Protein AF-A0A2X3CQ54-F1 (afdb_monomer)

Structure (mmCIF, N/CA/C/O backbone):
data_AF-A0A2X3CQ54-F1
#
_entry.id   AF-A0A2X3CQ54-F1
#
loop_
_atom_site.group_PDB
_atom_site.id
_atom_site.type_symbol
_atom_site.label_atom_id
_atom_site.label_alt_id
_atom_site.label_comp_id
_atom_site.label_asym_id
_atom_site.label_entity_id
_atom_site.label_seq_id
_atom_site.pdbx_PDB_ins_code
_atom_site.Cartn_x
_atom_site.Cartn_y
_atom_site.Cartn_z
_atom_site.occupancy
_atom_site.B_iso_or_equiv
_atom_site.auth_seq_id
_atom_site.auth_comp_id
_atom_site.auth_asym_id
_atom_site.auth_atom_id
_atom_site.pdbx_PDB_model_num
ATOM 1 N N . MET A 1 1 ? -5.919 4.165 2.793 1.00 71.19 1 MET A N 1
ATOM 2 C CA . MET A 1 1 ? -6.138 4.510 1.371 1.00 71.19 1 MET A CA 1
ATOM 3 C C . MET A 1 1 ? -4.830 4.541 0.600 1.00 71.19 1 MET A C 1
ATOM 5 O O . MET A 1 1 ? -4.703 3.750 -0.318 1.00 71.19 1 MET A O 1
ATOM 9 N N . ASP A 1 2 ? -3.844 5.337 1.016 1.00 77.19 2 ASP A N 1
ATOM 10 C CA . ASP A 1 2 ? -2.538 5.446 0.338 1.00 77.19 2 ASP A CA 1
ATOM 11 C C . ASP A 1 2 ? -1.793 4.104 0.147 1.00 77.19 2 ASP A C 1
ATOM 13 O O . ASP A 1 2 ? -1.300 3.775 -0.926 1.00 77.19 2 ASP A O 1
ATOM 17 N N . ALA A 1 3 ? -1.834 3.228 1.153 1.00 77.19 3 ALA A N 1
ATOM 18 C CA . ALA A 1 3 ? -1.247 1.893 1.028 1.00 77.19 3 ALA A CA 1
ATOM 19 C C . ALA A 1 3 ? -1.958 0.957 0.039 1.00 77.19 3 ALA A C 1
ATOM 21 O O . ALA A 1 3 ? -1.334 0.039 -0.485 1.00 77.19 3 ALA A O 1
ATOM 22 N N . LEU A 1 4 ? -3.245 1.185 -0.244 1.00 79.81 4 LEU A N 1
ATOM 23 C CA . LEU A 1 4 ? -3.945 0.422 -1.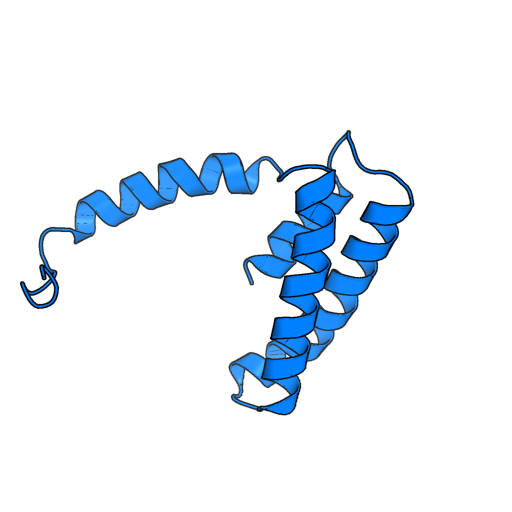278 1.00 79.81 4 LEU A CA 1
ATOM 24 C C . LEU A 1 4 ? -3.470 0.859 -2.665 1.00 79.81 4 LEU A C 1
ATOM 26 O O . LEU A 1 4 ? -3.229 0.019 -3.527 1.00 79.81 4 LEU A O 1
ATOM 30 N N . THR A 1 5 ? -3.293 2.167 -2.867 1.00 82.00 5 THR A N 1
ATOM 31 C CA . THR A 1 5 ? -2.734 2.701 -4.110 1.00 82.00 5 THR A CA 1
ATOM 32 C C . THR A 1 5 ? -1.288 2.252 -4.300 1.00 82.00 5 THR A C 1
ATOM 34 O O . THR A 1 5 ? -0.965 1.781 -5.383 1.00 82.00 5 THR A O 1
ATOM 37 N N . HIS A 1 6 ? -0.462 2.247 -3.245 1.00 80.50 6 HIS A N 1
ATOM 38 C CA . HIS A 1 6 ? 0.883 1.658 -3.280 1.00 80.50 6 HIS A CA 1
ATOM 39 C C . HIS A 1 6 ? 0.883 0.209 -3.768 1.00 80.50 6 HIS A C 1
ATOM 41 O O . HIS A 1 6 ? 1.672 -0.148 -4.641 1.00 80.50 6 HIS A O 1
ATOM 47 N N . ALA A 1 7 ? -0.010 -0.623 -3.224 1.00 79.38 7 ALA A N 1
ATOM 48 C CA . ALA A 1 7 ? -0.047 -2.034 -3.574 1.00 79.38 7 ALA A CA 1
ATOM 49 C C . ALA A 1 7 ? -0.470 -2.269 -5.034 1.00 79.38 7 ALA A C 1
ATOM 51 O O . ALA A 1 7 ? 0.106 -3.112 -5.715 1.00 79.38 7 ALA A O 1
ATOM 52 N N . ILE A 1 8 ? -1.431 -1.493 -5.541 1.00 81.81 8 ILE A N 1
ATOM 53 C CA . ILE A 1 8 ? -1.878 -1.588 -6.938 1.00 81.81 8 ILE A CA 1
ATOM 54 C C . ILE A 1 8 ? -0.785 -1.098 -7.898 1.00 81.81 8 ILE A C 1
ATOM 56 O O . ILE A 1 8 ? -0.527 -1.728 -8.922 1.00 81.81 8 ILE A O 1
ATOM 60 N N . GLU A 1 9 ? -0.115 0.006 -7.572 1.00 79.75 9 GLU A N 1
ATOM 61 C CA . GLU A 1 9 ? 0.962 0.543 -8.406 1.00 79.75 9 GLU A CA 1
ATOM 62 C C . GLU A 1 9 ? 2.185 -0.369 -8.455 1.00 79.75 9 GLU A C 1
ATOM 64 O O . GLU A 1 9 ? 2.759 -0.573 -9.526 1.00 79.75 9 GLU A O 1
ATOM 69 N N . GLY A 1 10 ? 2.561 -0.945 -7.313 1.00 76.56 10 GLY A N 1
ATOM 70 C CA . GLY A 1 10 ? 3.665 -1.892 -7.224 1.00 76.56 10 GLY A CA 1
ATOM 71 C C . GLY A 1 10 ? 3.387 -3.218 -7.938 1.00 76.56 10 GLY A C 1
ATOM 72 O O . GLY A 1 10 ? 4.330 -3.874 -8.367 1.00 76.56 10 GLY A O 1
ATOM 73 N N . TYR A 1 11 ? 2.118 -3.600 -8.121 1.00 80.19 11 TYR A N 1
ATOM 74 C CA . TYR A 1 11 ? 1.734 -4.761 -8.935 1.00 80.19 11 TYR A CA 1
ATOM 75 C C . TYR A 1 11 ? 1.787 -4.472 -10.446 1.00 80.19 11 TYR A C 1
ATOM 77 O O . TYR A 1 11 ? 2.132 -5.337 -11.241 1.00 80.19 11 TYR A O 1
ATOM 85 N N . LEU A 1 12 ? 1.464 -3.244 -10.864 1.00 82.94 12 LEU A N 1
ATOM 86 C CA . LEU A 1 12 ? 1.428 -2.860 -12.284 1.00 82.94 12 LEU A CA 1
ATOM 87 C C . LEU A 1 12 ? 2.768 -2.340 -12.826 1.00 82.94 12 LEU A C 1
ATOM 89 O O . LEU A 1 12 ? 2.887 -2.053 -14.021 1.00 82.94 12 LEU A O 1
ATOM 93 N N . THR A 1 13 ? 3.776 -2.172 -11.971 1.00 80.38 13 THR A N 1
ATOM 94 C CA . THR A 1 13 ? 5.083 -1.658 -12.388 1.00 80.38 13 THR A CA 1
ATOM 95 C C . THR A 1 13 ? 5.810 -2.635 -13.312 1.00 80.38 13 THR A C 1
ATOM 97 O O . THR A 1 13 ? 5.766 -3.851 -13.147 1.00 80.38 13 THR A O 1
ATOM 100 N N . ARG A 1 14 ? 6.560 -2.101 -14.282 1.00 71.88 14 ARG A N 1
ATOM 101 C CA . ARG A 1 14 ? 7.335 -2.909 -15.246 1.00 71.88 14 ARG A CA 1
ATOM 102 C C . ARG A 1 14 ? 8.448 -3.740 -14.596 1.00 71.88 14 ARG A C 1
ATOM 104 O O . ARG A 1 14 ? 8.967 -4.641 -15.244 1.00 71.88 14 ARG A O 1
ATOM 111 N N . GLY A 1 15 ? 8.842 -3.400 -13.368 1.00 71.00 15 GLY A N 1
ATOM 112 C CA . GLY A 1 15 ? 9.844 -4.123 -12.581 1.00 71.00 15 GLY A CA 1
ATOM 113 C C . GLY A 1 15 ? 9.271 -5.217 -11.677 1.00 71.00 15 GLY A C 1
ATOM 114 O O . GLY A 1 15 ? 10.035 -5.808 -10.919 1.00 71.00 15 GLY A O 1
ATOM 115 N N . ALA A 1 16 ? 7.959 -5.466 -11.719 1.00 79.44 16 ALA A N 1
ATOM 116 C CA . ALA A 1 16 ? 7.313 -6.478 -10.896 1.00 79.44 16 ALA A CA 1
ATOM 117 C C . ALA A 1 16 ? 7.833 -7.891 -11.209 1.00 79.44 16 ALA A C 1
ATOM 119 O O . ALA A 1 16 ? 8.056 -8.258 -12.364 1.00 79.44 16 ALA A O 1
ATOM 120 N N . TRP A 1 17 ? 8.038 -8.684 -10.159 1.00 80.44 17 TRP A N 1
ATOM 121 C CA . TRP A 1 17 ? 8.428 -10.089 -10.249 1.00 80.44 17 TRP A CA 1
ATOM 122 C C . TRP A 1 17 ? 7.733 -10.905 -9.155 1.00 80.44 17 TRP A C 1
ATOM 124 O O . TRP A 1 17 ? 7.125 -10.352 -8.240 1.00 80.44 17 TRP A O 1
ATOM 134 N N . ALA A 1 18 ? 7.830 -12.234 -9.230 1.00 84.94 18 ALA A N 1
ATOM 135 C CA . ALA A 1 18 ? 6.983 -13.161 -8.470 1.00 84.94 18 ALA A CA 1
ATOM 136 C C . ALA A 1 18 ? 6.856 -12.863 -6.959 1.00 84.94 18 ALA A C 1
ATOM 138 O O . ALA A 1 18 ? 5.777 -13.026 -6.392 1.00 84.94 18 ALA A O 1
ATOM 139 N N . LEU A 1 19 ? 7.930 -12.404 -6.301 1.00 84.19 19 LEU A N 1
ATOM 140 C CA . LEU A 1 19 ? 7.883 -12.044 -4.882 1.00 84.19 19 LEU A CA 1
ATOM 141 C C . LEU A 1 19 ? 7.056 -10.779 -4.631 1.00 84.19 19 LEU A C 1
ATOM 143 O O . LEU A 1 19 ? 6.222 -10.758 -3.728 1.00 84.19 19 LEU A O 1
ATOM 147 N N . THR A 1 20 ? 7.277 -9.721 -5.410 1.00 85.62 20 THR A N 1
ATOM 148 C CA . THR A 1 20 ? 6.547 -8.464 -5.221 1.00 85.62 20 THR A CA 1
ATOM 149 C C . THR A 1 20 ? 5.081 -8.621 -5.570 1.00 85.62 20 THR A C 1
ATOM 151 O O . THR A 1 20 ? 4.244 -8.069 -4.868 1.00 85.62 20 THR A O 1
ATOM 154 N N . ASP A 1 21 ? 4.751 -9.432 -6.573 1.00 86.94 21 ASP A N 1
ATOM 155 C CA . ASP A 1 21 ? 3.358 -9.724 -6.917 1.00 86.94 21 ASP A CA 1
ATOM 156 C C . ASP A 1 21 ? 2.621 -10.408 -5.769 1.00 86.94 21 ASP A C 1
ATOM 158 O O . ASP A 1 21 ? 1.518 -9.997 -5.409 1.00 86.94 21 ASP A O 1
ATOM 162 N N . ALA A 1 22 ? 3.255 -11.394 -5.128 1.00 89.19 22 ALA A N 1
ATOM 163 C CA . ALA A 1 22 ? 2.689 -12.059 -3.960 1.00 89.19 22 ALA A CA 1
ATOM 164 C C . ALA A 1 22 ? 2.479 -11.087 -2.784 1.00 89.19 22 ALA A C 1
ATOM 166 O O . ALA A 1 22 ? 1.435 -11.123 -2.129 1.00 89.19 22 ALA A O 1
ATOM 167 N N . LEU A 1 23 ? 3.441 -10.190 -2.536 1.00 88.62 23 LEU A N 1
ATOM 168 C CA . LEU A 1 23 ? 3.341 -9.179 -1.479 1.00 88.62 23 LEU A CA 1
ATOM 169 C C . LEU A 1 23 ? 2.217 -8.173 -1.757 1.00 88.62 23 LEU A C 1
ATOM 171 O O . LEU A 1 23 ? 1.414 -7.893 -0.868 1.00 88.62 23 LEU A O 1
ATOM 175 N N . HIS A 1 24 ? 2.117 -7.663 -2.985 1.00 88.69 24 HIS A N 1
ATOM 176 C CA . HIS A 1 24 ? 1.091 -6.692 -3.358 1.00 88.69 24 HIS A CA 1
ATOM 177 C C . HIS A 1 24 ? -0.313 -7.297 -3.348 1.00 88.69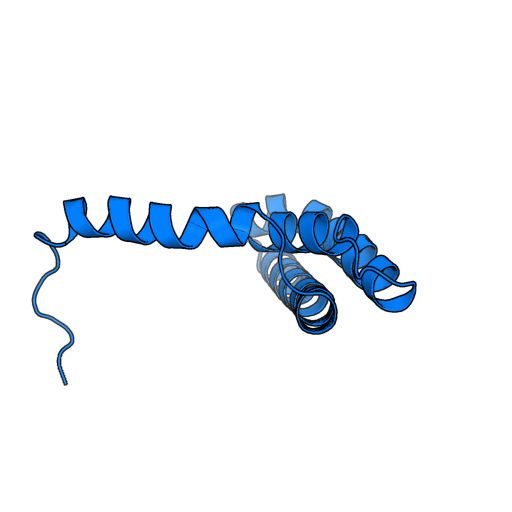 24 HIS A C 1
ATOM 179 O O . HIS A 1 24 ? -1.225 -6.692 -2.785 1.00 88.69 24 HIS A O 1
ATOM 185 N N . LEU A 1 25 ? -0.490 -8.511 -3.880 1.00 90.31 25 LEU A N 1
ATOM 186 C CA . LEU A 1 25 ? -1.769 -9.222 -3.814 1.00 90.31 25 LEU A CA 1
ATOM 187 C C . LEU A 1 25 ? -2.196 -9.447 -2.362 1.00 90.31 25 LEU A C 1
ATOM 189 O O . LEU A 1 25 ? -3.340 -9.161 -2.000 1.00 90.31 25 LEU A O 1
ATOM 193 N N . LYS A 1 26 ? -1.263 -9.867 -1.496 1.00 91.19 26 LYS A N 1
ATOM 194 C CA . LYS A 1 26 ? -1.578 -10.083 -0.084 1.00 91.19 26 LYS A CA 1
ATOM 195 C C . LYS A 1 26 ? -1.896 -8.787 0.657 1.00 91.19 26 LYS A C 1
ATOM 197 O O . LYS A 1 26 ? -2.814 -8.760 1.477 1.00 91.19 26 LYS A O 1
ATOM 202 N N . ALA A 1 27 ? -1.179 -7.708 0.355 1.00 90.06 27 ALA A N 1
ATOM 203 C CA . ALA A 1 27 ? -1.469 -6.394 0.910 1.00 90.06 27 ALA A CA 1
ATOM 204 C C . ALA A 1 27 ? -2.870 -5.905 0.506 1.00 90.06 27 ALA A C 1
ATOM 206 O O . ALA A 1 27 ? -3.599 -5.400 1.358 1.00 90.06 27 ALA A O 1
ATOM 207 N N . ILE A 1 28 ? -3.279 -6.105 -0.754 1.00 90.81 28 ILE A N 1
ATOM 208 C CA . ILE A 1 28 ? -4.616 -5.733 -1.242 1.00 90.81 28 ILE A CA 1
ATOM 209 C C . ILE A 1 28 ? -5.708 -6.483 -0.471 1.00 90.81 28 ILE A C 1
ATOM 211 O O . ILE A 1 28 ? -6.658 -5.849 -0.015 1.00 90.81 28 ILE A O 1
ATOM 215 N N . GLU A 1 29 ? -5.564 -7.796 -0.269 1.00 92.25 29 GLU A N 1
ATOM 216 C CA . GLU A 1 29 ? -6.531 -8.598 0.497 1.00 92.25 29 GLU A CA 1
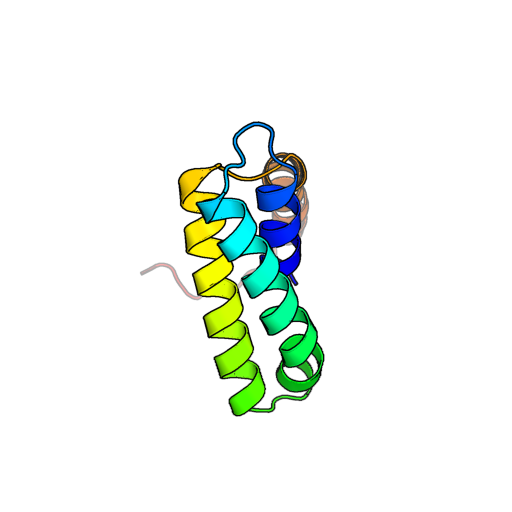ATOM 217 C C . GLU A 1 29 ? -6.708 -8.086 1.933 1.00 92.25 29 GLU A C 1
ATOM 219 O O . GLU A 1 29 ? -7.832 -7.871 2.393 1.00 92.25 29 GLU A O 1
ATOM 224 N N . ILE A 1 30 ? -5.592 -7.870 2.638 1.00 91.62 30 ILE A N 1
ATOM 225 C CA . ILE A 1 30 ? -5.595 -7.438 4.040 1.00 91.62 30 ILE A CA 1
ATOM 226 C C . ILE A 1 30 ? -6.202 -6.037 4.159 1.00 91.62 30 ILE A C 1
ATOM 228 O O . ILE A 1 30 ? -7.087 -5.809 4.983 1.00 91.62 30 ILE A O 1
ATOM 232 N N . ILE A 1 31 ? -5.764 -5.105 3.308 1.00 91.12 31 ILE A N 1
ATOM 233 C CA . ILE A 1 31 ? -6.239 -3.720 3.330 1.00 91.12 31 ILE A CA 1
ATOM 234 C C . ILE A 1 31 ? -7.727 -3.655 2.981 1.00 91.12 31 ILE A C 1
ATOM 236 O O . ILE A 1 31 ? -8.473 -2.958 3.664 1.00 91.12 31 ILE A O 1
ATOM 240 N N . ALA A 1 32 ? -8.188 -4.386 1.962 1.00 90.00 32 ALA A N 1
ATOM 241 C CA . ALA A 1 32 ? -9.595 -4.385 1.564 1.00 90.00 32 ALA A CA 1
ATOM 242 C C . ALA A 1 32 ? -10.520 -4.892 2.685 1.00 90.00 32 ALA A C 1
ATOM 244 O O . ALA A 1 32 ? -11.594 -4.322 2.892 1.00 90.00 32 ALA A O 1
ATOM 245 N N . GLY A 1 33 ? -10.091 -5.915 3.433 1.00 90.06 33 GLY A N 1
ATOM 246 C CA . GLY A 1 33 ? -10.828 -6.433 4.588 1.00 90.06 33 GLY A CA 1
ATOM 247 C C . GLY A 1 33 ? -10.796 -5.501 5.804 1.00 90.06 33 GLY A C 1
ATOM 248 O O . GLY A 1 33 ? -11.815 -5.311 6.466 1.00 90.06 33 GLY A O 1
ATOM 249 N N . ALA A 1 34 ? -9.650 -4.875 6.079 1.00 89.62 34 ALA A N 1
ATOM 250 C CA . ALA A 1 34 ? -9.441 -4.050 7.269 1.00 89.62 34 ALA A CA 1
ATOM 251 C C . ALA A 1 34 ? -9.963 -2.607 7.133 1.00 89.62 34 ALA A C 1
ATOM 253 O O . ALA A 1 34 ? -10.265 -1.960 8.136 1.00 89.62 34 ALA A O 1
ATOM 254 N N . LEU A 1 35 ? -10.103 -2.085 5.908 1.00 86.56 35 LEU A N 1
ATOM 255 C CA . LEU A 1 35 ? -10.362 -0.662 5.659 1.00 86.56 35 LEU A CA 1
ATOM 256 C C . LEU A 1 35 ? -11.635 -0.145 6.342 1.00 86.56 35 LEU A C 1
ATOM 258 O O . LEU A 1 35 ? -11.613 0.917 6.959 1.00 86.56 35 LEU A O 1
ATOM 262 N N . ARG A 1 36 ? -12.748 -0.884 6.251 1.00 86.94 36 ARG A N 1
ATOM 263 C CA . ARG A 1 36 ? -14.027 -0.447 6.839 1.00 86.94 36 ARG A CA 1
ATOM 264 C C . ARG A 1 36 ? -13.985 -0.447 8.367 1.00 86.94 36 ARG A C 1
ATOM 266 O O . ARG A 1 36 ? -14.464 0.504 8.976 1.00 86.94 36 ARG A O 1
ATOM 273 N N . GLY A 1 37 ? -13.385 -1.476 8.969 1.00 87.62 37 GLY A N 1
ATOM 274 C CA . GLY A 1 37 ? -13.236 -1.569 10.424 1.00 87.62 37 GLY A CA 1
ATOM 275 C C . GLY A 1 37 ? -12.275 -0.514 10.975 1.00 87.62 37 GLY A C 1
ATOM 276 O O . GLY A 1 37 ?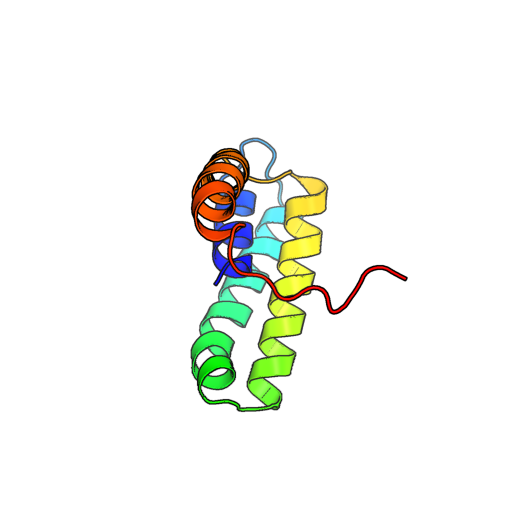 -12.562 0.109 11.992 1.00 87.62 37 GLY A O 1
ATOM 277 N N . SER A 1 38 ? -11.184 -0.233 10.254 1.00 87.00 38 SER A N 1
ATOM 278 C CA . SER A 1 38 ? -10.213 0.794 10.640 1.00 87.00 38 SER A CA 1
ATOM 279 C C . SER A 1 38 ? -10.834 2.196 10.638 1.00 87.00 38 SER A C 1
ATOM 281 O O . SER A 1 38 ? -10.588 2.970 11.559 1.00 87.00 38 SER A O 1
ATOM 283 N N . VAL A 1 39 ? -11.697 2.512 9.662 1.00 88.12 39 VAL A N 1
ATOM 284 C CA . VAL A 1 39 ? -12.444 3.787 9.635 1.00 88.12 39 VAL A CA 1
ATOM 285 C C . VAL A 1 39 ? -13.486 3.861 10.755 1.00 88.12 39 VAL A C 1
ATOM 287 O O . VAL A 1 39 ? -13.716 4.935 11.303 1.00 88.12 39 VAL A O 1
ATOM 290 N N . ALA A 1 40 ? -14.097 2.732 11.119 1.00 88.44 40 ALA A N 1
ATOM 291 C CA . ALA A 1 40 ? -15.049 2.650 12.226 1.00 88.44 40 ALA A CA 1
ATOM 292 C C . ALA A 1 40 ? -14.389 2.728 13.620 1.00 88.44 40 ALA A C 1
ATOM 294 O O . ALA A 1 40 ? -15.102 2.816 14.617 1.00 88.44 40 ALA A O 1
ATOM 295 N N . GLY A 1 41 ? -13.052 2.721 13.699 1.00 87.25 41 GLY A N 1
ATOM 296 C CA . GLY A 1 41 ? -12.303 2.823 14.953 1.00 87.25 41 GLY A CA 1
ATOM 297 C C . GLY A 1 41 ? -12.091 1.493 15.681 1.00 87.25 41 GLY A C 1
ATOM 298 O O . GLY A 1 41 ? -11.752 1.503 16.862 1.00 87.25 41 GLY A O 1
ATOM 299 N N . ASP A 1 42 ? -12.277 0.355 15.006 1.00 89.94 42 ASP A N 1
ATOM 300 C CA . ASP A 1 42 ? -11.955 -0.957 15.570 1.00 89.94 42 ASP A CA 1
ATOM 301 C C . ASP A 1 42 ? -10.430 -1.149 15.633 1.00 89.94 42 ASP A C 1
ATOM 303 O O . ASP A 1 42 ? -9.733 -1.089 14.614 1.00 89.94 42 ASP A O 1
ATOM 307 N N . ALA A 1 43 ? -9.912 -1.393 16.838 1.00 85.62 43 ALA A N 1
ATOM 308 C CA . ALA A 1 43 ? -8.488 -1.582 17.090 1.00 85.62 43 ALA A CA 1
ATOM 309 C C . ALA A 1 43 ? -7.914 -2.789 16.328 1.00 85.62 43 ALA A C 1
ATOM 311 O O . ALA A 1 43 ? -6.818 -2.687 15.777 1.00 85.62 43 ALA A O 1
ATOM 312 N N . GLY A 1 44 ? -8.665 -3.893 16.221 1.00 87.56 44 GLY A N 1
ATOM 313 C CA . GLY A 1 44 ? -8.206 -5.088 15.502 1.00 87.56 44 GLY A CA 1
ATOM 314 C C . GLY A 1 44 ? -8.095 -4.847 13.995 1.00 87.56 44 GLY A C 1
ATOM 315 O O . GLY A 1 44 ? -7.144 -5.276 13.341 1.00 87.56 44 GLY A O 1
ATOM 316 N N . ALA A 1 45 ? -9.029 -4.074 13.441 1.00 86.75 45 ALA A N 1
ATOM 317 C CA . ALA A 1 45 ? -8.968 -3.646 12.050 1.00 86.75 45 ALA A CA 1
ATOM 318 C C . ALA A 1 45 ? -7.870 -2.593 11.809 1.00 86.75 45 ALA A C 1
ATOM 320 O O . ALA A 1 45 ? -7.264 -2.571 10.739 1.00 86.75 45 ALA A O 1
ATOM 321 N N . GLY A 1 46 ? -7.577 -1.741 12.795 1.00 87.38 46 GLY A N 1
ATOM 322 C CA . GLY A 1 46 ? -6.443 -0.814 12.755 1.00 87.38 46 GLY A CA 1
ATOM 323 C C . GLY A 1 46 ? -5.095 -1.536 12.682 1.00 87.38 46 GLY A C 1
ATOM 324 O O . GLY A 1 46 ? -4.255 -1.186 11.855 1.00 87.38 46 GLY A O 1
ATOM 325 N N . GLU A 1 47 ? -4.913 -2.587 13.481 1.00 89.69 47 GLU A N 1
ATOM 326 C CA . GLU A 1 47 ? -3.699 -3.411 13.471 1.00 89.69 47 GLU A CA 1
ATOM 327 C C . GLU A 1 47 ? -3.542 -4.183 12.151 1.00 89.69 47 GLU A C 1
ATOM 329 O O . GLU A 1 47 ? -2.472 -4.166 11.538 1.00 89.69 47 GLU A O 1
ATOM 334 N N . ALA A 1 48 ? -4.630 -4.767 11.636 1.00 89.81 48 ALA A N 1
ATOM 335 C CA . ALA A 1 48 ? -4.636 -5.401 10.318 1.00 89.81 48 ALA A CA 1
ATOM 336 C C . ALA A 1 48 ? -4.309 -4.402 9.193 1.00 89.81 48 ALA A C 1
ATOM 338 O O . ALA A 1 48 ? -3.576 -4.728 8.256 1.00 89.81 48 ALA A O 1
ATOM 339 N N . MET A 1 49 ? -4.797 -3.163 9.297 1.00 89.75 49 MET A N 1
ATOM 340 C CA . MET A 1 49 ? -4.466 -2.106 8.346 1.00 89.75 49 MET A CA 1
ATOM 341 C C . MET A 1 49 ? -2.977 -1.734 8.415 1.00 89.75 49 MET A C 1
ATOM 343 O O . MET A 1 49 ? -2.347 -1.606 7.365 1.00 89.75 49 MET A O 1
ATOM 347 N N . ALA A 1 50 ? -2.393 -1.629 9.612 1.00 89.00 50 ALA A N 1
ATOM 348 C CA . ALA A 1 50 ? -0.961 -1.377 9.794 1.00 89.00 50 ALA A CA 1
ATOM 349 C C . ALA A 1 50 ? -0.093 -2.510 9.214 1.00 89.00 50 ALA A C 1
ATOM 351 O O . ALA A 1 50 ? 0.895 -2.250 8.523 1.00 89.00 50 ALA A O 1
ATOM 352 N N . LEU A 1 51 ? -0.500 -3.768 9.407 1.00 90.88 51 LEU A N 1
ATOM 353 C CA . LEU A 1 51 ? 0.152 -4.926 8.791 1.00 90.88 51 LEU A CA 1
ATOM 354 C C . LEU A 1 51 ? 0.096 -4.846 7.256 1.00 90.88 51 LEU A C 1
ATOM 356 O O . LEU A 1 51 ? 1.113 -5.015 6.586 1.00 90.88 51 LEU A O 1
ATOM 360 N N . GLY A 1 52 ? -1.075 -4.541 6.689 1.00 89.25 52 GLY A N 1
ATOM 361 C CA . GLY A 1 52 ? -1.243 -4.375 5.243 1.00 89.25 52 GLY A CA 1
ATOM 362 C C . GLY A 1 52 ? -0.360 -3.261 4.666 1.00 89.25 52 GLY A C 1
ATOM 363 O O . GLY A 1 52 ? 0.243 -3.438 3.607 1.00 89.25 52 GLY A O 1
ATOM 364 N N . GLN A 1 53 ? -0.221 -2.143 5.388 1.00 88.94 53 GLN A N 1
ATOM 365 C CA . GLN A 1 53 ? 0.692 -1.048 5.033 1.00 88.94 53 GLN A CA 1
ATOM 366 C C . GLN A 1 53 ? 2.154 -1.501 5.010 1.00 88.94 53 GLN A C 1
ATOM 368 O O . GLN A 1 53 ? 2.880 -1.173 4.073 1.00 88.94 53 GLN A O 1
ATOM 373 N N . TYR A 1 54 ? 2.578 -2.274 6.009 1.00 89.12 54 TYR A N 1
ATOM 374 C CA . TYR A 1 54 ? 3.940 -2.792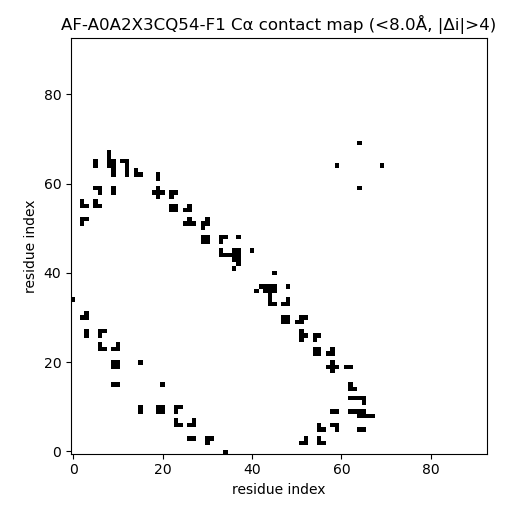 6.086 1.00 89.12 54 TYR A CA 1
ATOM 375 C C . TYR A 1 54 ? 4.261 -3.758 4.936 1.00 89.12 54 TYR A C 1
ATOM 377 O O . TYR A 1 54 ? 5.306 -3.639 4.295 1.00 89.12 54 TYR A O 1
ATOM 385 N N . VAL A 1 55 ? 3.339 -4.672 4.619 1.00 87.81 55 VAL A N 1
ATOM 386 C CA . VAL A 1 55 ? 3.499 -5.627 3.509 1.00 87.81 55 VAL A CA 1
ATOM 387 C C . VAL A 1 55 ? 3.551 -4.905 2.159 1.00 87.81 55 VAL A C 1
ATOM 389 O O . VAL A 1 55 ? 4.418 -5.215 1.341 1.00 87.81 55 VAL A O 1
ATOM 392 N N . ALA A 1 56 ? 2.696 -3.897 1.944 1.00 85.00 56 ALA A N 1
ATOM 393 C CA . ALA A 1 56 ? 2.785 -3.032 0.766 1.00 85.00 56 ALA A CA 1
ATOM 394 C C . ALA A 1 56 ? 4.145 -2.307 0.700 1.00 85.00 56 ALA A C 1
ATOM 396 O O . ALA A 1 56 ? 4.755 -2.250 -0.365 1.00 85.00 56 ALA A O 1
ATOM 397 N N . GLY A 1 57 ? 4.642 -1.839 1.854 1.00 83.50 57 GLY A N 1
ATOM 398 C CA . GLY A 1 57 ? 5.978 -1.273 2.071 1.00 83.50 57 GLY A CA 1
ATOM 399 C C . GLY A 1 57 ? 7.114 -2.127 1.533 1.00 83.50 57 GLY A C 1
ATOM 400 O O . GLY A 1 57 ? 7.962 -1.650 0.777 1.00 83.50 57 GLY A O 1
ATOM 401 N N . MET A 1 58 ? 7.112 -3.407 1.898 1.00 85.12 58 MET A N 1
ATOM 402 C CA . MET A 1 58 ? 8.116 -4.361 1.427 1.00 85.12 58 MET A CA 1
ATOM 403 C C . MET A 1 58 ? 8.044 -4.576 -0.087 1.00 85.12 58 MET A C 1
ATOM 405 O O . MET A 1 58 ? 9.081 -4.703 -0.736 1.00 85.12 58 MET A O 1
ATOM 409 N N . GLY A 1 59 ? 6.832 -4.577 -0.651 1.00 81.12 59 GLY A N 1
ATOM 410 C CA . GLY A 1 59 ? 6.609 -4.701 -2.088 1.00 81.12 59 GLY A CA 1
ATOM 411 C C . GLY A 1 59 ? 7.200 -3.528 -2.874 1.00 81.12 59 GLY A C 1
ATOM 412 O O . GLY A 1 59 ? 8.112 -3.728 -3.679 1.00 81.12 59 GLY A O 1
ATOM 413 N N . PHE A 1 60 ? 6.753 -2.295 -2.610 1.00 77.75 60 PHE A N 1
ATOM 414 C CA . PHE A 1 60 ? 7.208 -1.133 -3.384 1.00 77.75 60 PHE A CA 1
ATOM 415 C C . PHE A 1 60 ? 8.668 -0.749 -3.111 1.00 77.75 60 PHE A C 1
ATOM 417 O O . PHE A 1 60 ? 9.311 -0.159 -3.975 1.00 77.75 60 PHE A O 1
ATOM 424 N N . SER A 1 61 ? 9.236 -1.103 -1.952 1.00 80.50 61 SER A N 1
ATOM 425 C CA . SER A 1 61 ? 10.666 -0.867 -1.680 1.00 80.50 61 SER A CA 1
ATOM 426 C C . SER A 1 61 ? 11.578 -1.623 -2.649 1.00 80.50 61 SER A C 1
ATOM 428 O O . SER A 1 61 ? 12.729 -1.240 -2.841 1.00 80.50 61 SER A O 1
ATOM 430 N N . ASN A 1 62 ? 11.065 -2.687 -3.270 1.00 76.44 62 ASN A N 1
ATOM 431 C CA . ASN A 1 62 ? 11.829 -3.554 -4.153 1.00 76.44 62 ASN A CA 1
ATOM 432 C C . ASN A 1 62 ? 11.589 -3.279 -5.651 1.00 76.44 62 ASN A C 1
ATOM 434 O O . ASN A 1 62 ? 12.451 -3.584 -6.470 1.00 76.44 62 ASN A O 1
ATOM 438 N N . VAL A 1 63 ? 10.441 -2.701 -6.023 1.00 74.25 63 VAL A N 1
ATOM 439 C CA . VAL A 1 63 ? 10.076 -2.426 -7.435 1.00 74.25 63 VAL A CA 1
ATOM 440 C C . VAL A 1 63 ? 9.772 -0.956 -7.730 1.00 74.25 63 VAL A C 1
ATOM 442 O O . VAL A 1 63 ? 9.448 -0.596 -8.864 1.00 74.25 63 VAL A O 1
ATOM 445 N N . GLY A 1 64 ? 9.926 -0.097 -6.724 1.00 64.75 64 GLY A N 1
ATOM 446 C CA . GLY A 1 64 ? 9.589 1.316 -6.789 1.00 64.75 64 GLY A CA 1
ATOM 447 C C . GLY A 1 64 ? 8.085 1.579 -6.710 1.00 64.75 64 GLY A C 1
ATOM 448 O O . GLY A 1 64 ? 7.264 0.676 -6.551 1.00 64.75 64 GL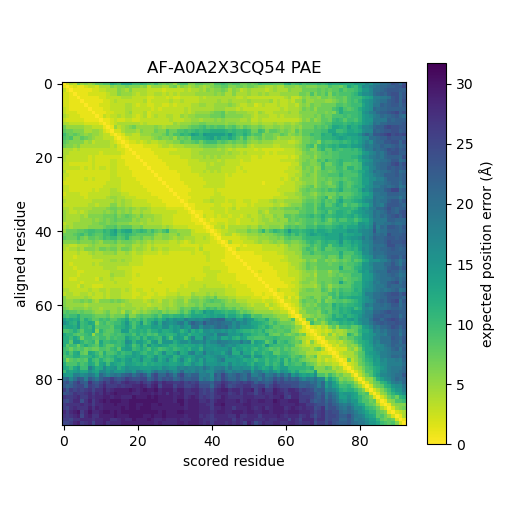Y A O 1
ATOM 449 N N . LEU A 1 65 ? 7.740 2.860 -6.820 1.00 64.31 65 LEU A N 1
ATOM 450 C CA . LEU A 1 65 ? 6.369 3.364 -6.838 1.00 64.31 65 LEU A CA 1
ATOM 451 C C . LEU A 1 65 ? 5.959 3.780 -8.256 1.00 64.31 65 LEU A C 1
ATOM 453 O O . LEU A 1 65 ? 6.809 4.074 -9.099 1.00 64.31 65 LEU A O 1
ATOM 457 N N . GLY A 1 66 ? 4.651 3.791 -8.514 1.00 58.53 66 GLY A N 1
ATOM 458 C CA . GLY A 1 66 ? 4.082 4.109 -9.821 1.00 58.53 66 GLY A CA 1
ATOM 459 C C . GLY A 1 66 ? 3.892 5.607 -10.083 1.00 58.53 66 GLY A C 1
ATOM 460 O O . GLY A 1 66 ? 4.337 6.485 -9.341 1.00 58.53 66 GLY A O 1
ATOM 461 N N . LEU A 1 67 ? 3.218 5.901 -11.197 1.00 52.47 67 LEU A N 1
ATOM 462 C CA . LEU A 1 67 ? 3.005 7.253 -11.721 1.00 52.47 67 LEU A CA 1
ATOM 463 C C . LEU A 1 67 ? 2.203 8.156 -10.759 1.00 52.47 67 LEU A C 1
ATOM 465 O O . LEU A 1 67 ? 2.429 9.365 -10.727 1.00 52.47 67 LEU A O 1
ATOM 469 N N . VAL A 1 68 ? 1.282 7.597 -9.967 1.00 58.53 68 VAL A N 1
ATOM 470 C CA . VAL A 1 68 ? 0.449 8.328 -8.997 1.00 58.53 68 VAL A CA 1
ATOM 471 C C . VAL A 1 68 ? 1.316 8.938 -7.906 1.00 58.53 68 VAL A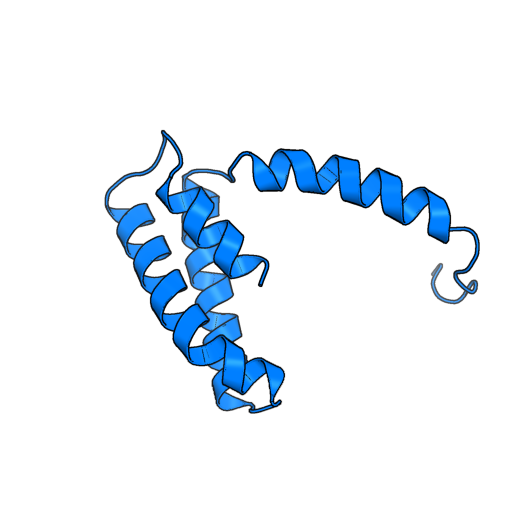 C 1
ATOM 473 O O . VAL A 1 68 ? 1.123 10.108 -7.587 1.00 58.53 68 VAL A O 1
ATOM 476 N N . HIS A 1 69 ? 2.328 8.227 -7.410 1.00 67.81 69 HIS A N 1
ATOM 477 C CA . HIS A 1 69 ? 3.280 8.783 -6.443 1.00 67.81 69 HIS A CA 1
ATOM 478 C C . HIS A 1 69 ? 4.120 9.921 -7.021 1.00 67.81 69 HIS A C 1
ATOM 480 O O . HIS A 1 69 ? 4.286 10.965 -6.381 1.00 67.81 69 HIS A O 1
ATOM 486 N N . GLY A 1 70 ? 4.567 9.771 -8.272 1.00 57.72 70 GLY A N 1
ATOM 487 C CA . GLY A 1 70 ? 5.261 10.833 -9.003 1.00 57.72 70 GLY A CA 1
ATOM 488 C C . GLY A 1 70 ? 4.409 12.096 -9.192 1.00 57.72 70 GLY A C 1
ATOM 489 O O . GLY A 1 70 ? 4.942 13.204 -9.164 1.00 57.72 70 GLY A O 1
ATOM 490 N N . MET A 1 71 ? 3.087 11.951 -9.327 1.00 55.34 71 MET A N 1
ATOM 491 C CA . MET A 1 71 ? 2.140 13.070 -9.441 1.00 55.34 71 MET A CA 1
ATOM 492 C C . MET A 1 71 ? 1.680 13.626 -8.083 1.00 55.34 71 MET A C 1
ATOM 494 O O . MET A 1 71 ? 1.395 14.821 -7.973 1.00 55.34 71 MET A O 1
ATOM 498 N N . ALA A 1 72 ? 1.634 12.802 -7.034 1.00 65.44 72 ALA A N 1
ATOM 499 C CA . ALA A 1 72 ? 1.192 13.204 -5.701 1.00 65.44 72 ALA A CA 1
ATOM 500 C C . ALA A 1 72 ? 2.156 14.206 -5.048 1.00 65.44 72 ALA A C 1
ATOM 502 O O . ALA A 1 72 ? 1.714 15.179 -4.436 1.00 65.44 72 ALA A O 1
ATOM 503 N N . HIS A 1 73 ? 3.466 14.027 -5.235 1.00 69.38 73 HIS A N 1
ATOM 504 C CA . HIS A 1 73 ? 4.489 14.934 -4.705 1.00 69.38 73 HIS A CA 1
ATOM 505 C C . HIS A 1 73 ? 4.313 16.403 -5.158 1.00 69.38 73 HIS A C 1
ATOM 507 O O . HIS A 1 73 ? 4.206 17.285 -4.297 1.00 69.38 73 HIS A O 1
ATOM 513 N N . PRO A 1 74 ? 4.241 16.724 -6.468 1.00 61.72 74 PRO A N 1
ATOM 514 C CA . PRO A 1 74 ? 4.057 18.103 -6.920 1.00 61.72 74 PRO A CA 1
ATOM 515 C C . PRO A 1 74 ? 2.667 18.662 -6.584 1.00 61.72 74 PRO A C 1
ATOM 517 O O . PRO A 1 74 ? 2.554 19.844 -6.254 1.00 61.72 74 PRO A O 1
ATOM 520 N N . LEU A 1 75 ? 1.615 17.835 -6.599 1.00 60.81 75 LEU A N 1
ATOM 521 C CA . LEU A 1 75 ? 0.260 18.261 -6.230 1.00 60.81 75 LEU A CA 1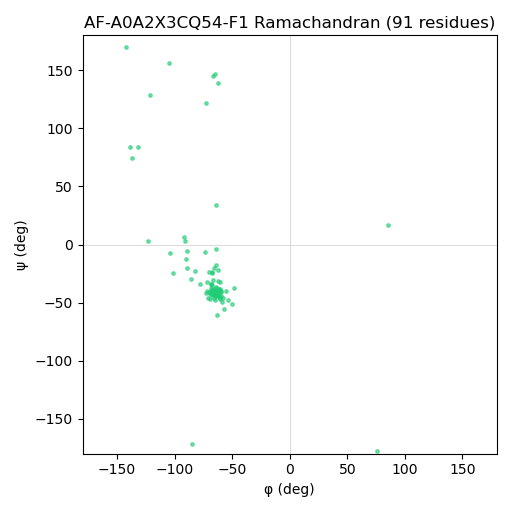
ATOM 522 C C . LEU A 1 75 ? 0.137 18.590 -4.735 1.00 60.81 75 LEU A C 1
ATOM 524 O O . LEU A 1 75 ? -0.485 19.596 -4.383 1.00 60.81 75 LEU A O 1
ATOM 528 N N . GLY A 1 76 ? 0.769 17.805 -3.860 1.00 63.19 76 GLY A N 1
ATOM 529 C CA . GLY A 1 76 ? 0.856 18.083 -2.424 1.00 63.19 76 GLY A CA 1
ATOM 530 C C . GLY A 1 76 ? 1.660 19.350 -2.129 1.00 63.19 76 GLY A C 1
ATOM 531 O O . GLY A 1 76 ? 1.247 20.180 -1.314 1.00 63.19 76 GLY A O 1
ATOM 532 N N . ALA A 1 77 ? 2.760 19.567 -2.857 1.00 67.12 77 ALA A N 1
ATOM 533 C CA . ALA A 1 77 ? 3.540 20.801 -2.767 1.00 67.12 77 ALA A CA 1
ATOM 534 C C . ALA A 1 77 ? 2.741 22.032 -3.237 1.00 67.12 77 ALA A C 1
ATOM 536 O O . ALA A 1 77 ? 2.853 23.109 -2.647 1.00 67.12 77 ALA A O 1
ATOM 537 N N . PHE A 1 78 ? 1.908 21.883 -4.271 1.00 70.44 78 PHE A N 1
ATOM 538 C CA . PHE A 1 78 ? 1.061 22.956 -4.792 1.00 70.44 78 PHE A CA 1
ATOM 539 C C . PHE A 1 78 ? -0.089 23.315 -3.841 1.00 70.44 78 PHE A C 1
ATOM 541 O O . PHE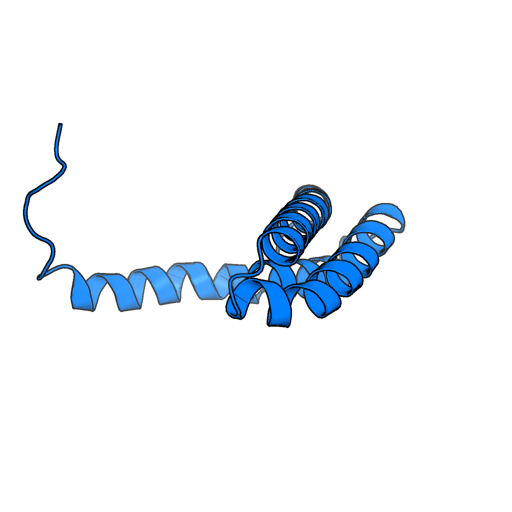 A 1 78 ? -0.321 24.491 -3.555 1.00 70.44 78 PHE A O 1
ATOM 548 N N . THR A 1 79 ? -0.789 22.312 -3.312 1.00 65.81 79 THR A N 1
ATOM 549 C CA . THR A 1 79 ? -1.923 22.514 -2.397 1.00 65.81 79 THR A CA 1
ATOM 550 C C . THR A 1 79 ? -1.482 23.033 -1.028 1.00 65.81 79 THR A C 1
ATOM 552 O O . THR A 1 79 ? -2.084 23.979 -0.519 1.00 65.81 79 THR A O 1
ATOM 555 N N . THR A 1 80 ? -0.375 22.526 -0.478 1.00 57.19 80 THR A N 1
ATOM 556 C CA . THR A 1 80 ? 0.168 22.990 0.814 1.00 57.19 80 THR A CA 1
ATOM 557 C C . THR A 1 80 ? 0.688 24.433 0.751 1.00 57.19 80 THR A C 1
ATOM 559 O O . THR A 1 80 ? 0.558 25.180 1.720 1.00 57.19 80 THR A O 1
ATOM 562 N N . ARG A 1 81 ? 1.193 24.905 -0.403 1.00 41.62 81 ARG A N 1
ATOM 563 C CA . ARG A 1 81 ? 1.621 26.312 -0.564 1.00 41.62 81 ARG A CA 1
ATOM 564 C C . ARG A 1 81 ? 0.478 27.328 -0.480 1.00 41.62 81 ARG A C 1
ATOM 566 O O . ARG A 1 81 ? 0.749 28.495 -0.211 1.00 41.62 81 ARG A O 1
ATOM 573 N N . ARG A 1 82 ? -0.782 26.924 -0.681 1.00 38.69 82 ARG A N 1
ATOM 574 C CA . ARG A 1 82 ? -1.945 27.826 -0.566 1.00 38.69 82 ARG A CA 1
ATOM 575 C C . ARG A 1 82 ? -2.538 27.899 0.843 1.00 38.69 82 ARG A C 1
ATOM 577 O O . ARG A 1 82 ? -3.203 28.881 1.154 1.00 38.69 82 ARG A O 1
ATOM 584 N N . THR A 1 83 ? -2.273 26.917 1.702 1.00 42.66 83 THR A N 1
ATOM 585 C CA . THR A 1 83 ? -2.753 26.883 3.098 1.00 42.66 83 THR A CA 1
ATOM 586 C C . THR A 1 83 ? -1.668 27.223 4.129 1.00 42.66 83 THR A C 1
ATOM 588 O O . THR A 1 83 ? -1.985 27.458 5.294 1.00 42.66 83 THR A O 1
ATOM 591 N N . ALA A 1 84 ? -0.405 27.366 3.705 1.00 44.72 84 ALA A N 1
ATOM 592 C CA . ALA A 1 84 ? 0.751 27.674 4.558 1.00 44.72 84 ALA A CA 1
ATOM 593 C C . ALA A 1 84 ? 0.735 29.049 5.272 1.00 44.72 84 ALA A C 1
ATOM 595 O O . ALA A 1 84 ? 1.618 29.307 6.084 1.00 44.72 84 ALA A O 1
ATOM 596 N N . TRP A 1 85 ? -0.255 29.921 5.039 1.00 35.75 85 TRP A N 1
ATOM 597 C CA . TRP A 1 85 ? -0.405 31.184 5.790 1.00 35.75 85 TRP A CA 1
ATOM 598 C C . TRP A 1 85 ? -1.300 31.092 7.036 1.00 35.75 85 TRP A C 1
ATOM 600 O O . TRP A 1 85 ? -1.541 32.102 7.695 1.00 35.75 85 TRP A O 1
ATOM 610 N N . ARG A 1 86 ? -1.758 29.896 7.423 1.00 38.00 86 ARG A N 1
ATOM 611 C CA . ARG A 1 86 ? -2.374 29.667 8.740 1.00 38.00 86 ARG A CA 1
ATOM 612 C C . ARG A 1 86 ? -1.879 28.362 9.361 1.00 38.00 86 ARG A C 1
ATOM 614 O O . ARG A 1 86 ? -2.621 27.393 9.458 1.00 38.00 86 ARG A O 1
ATOM 621 N N . MET A 1 87 ? -0.640 28.360 9.845 1.00 33.94 87 MET A N 1
ATOM 622 C CA . MET A 1 87 ? -0.260 27.487 10.958 1.00 33.94 87 MET A CA 1
ATOM 623 C C . MET A 1 87 ? 0.263 28.340 12.122 1.00 33.94 87 MET A C 1
ATOM 625 O O . MET A 1 87 ? 1.125 29.192 11.897 1.00 33.94 87 MET A O 1
ATOM 629 N N . PRO A 1 88 ? -0.263 28.155 13.351 1.00 38.56 88 PRO A N 1
ATOM 630 C CA . PRO A 1 88 ? 0.255 28.815 14.540 1.00 38.56 88 PRO A CA 1
ATOM 631 C C . PRO A 1 88 ? 1.678 28.338 14.838 1.00 38.56 88 PRO A C 1
ATOM 633 O O . PRO A 1 88 ? 2.032 27.180 14.632 1.00 38.56 88 PRO A O 1
ATOM 636 N N . SER A 1 89 ? 2.471 29.255 15.369 1.00 45.66 89 SER A N 1
ATOM 637 C CA . SER A 1 89 ? 3.903 29.209 15.670 1.00 45.66 89 SER A CA 1
ATOM 638 C C . SER A 1 89 ? 4.361 28.193 16.739 1.00 45.66 89 SER A C 1
ATOM 640 O O . SER A 1 89 ? 5.288 28.487 17.485 1.00 45.66 89 SER A O 1
ATOM 642 N N . CYS A 1 90 ? 3.743 27.017 16.869 1.00 33.41 90 CYS A N 1
ATOM 643 C CA . CYS A 1 90 ? 3.891 26.202 18.084 1.00 33.41 90 CYS A CA 1
ATOM 644 C C . CYS A 1 90 ? 5.046 25.177 18.105 1.00 33.41 90 CYS A C 1
ATOM 646 O O . CYS A 1 90 ? 5.372 24.686 19.180 1.00 33.41 90 CYS A O 1
ATOM 648 N N . CYS A 1 91 ? 5.710 24.856 16.992 1.00 31.58 91 CYS A N 1
ATOM 649 C CA . CYS A 1 91 ? 6.845 23.919 17.023 1.00 31.58 91 CYS A CA 1
ATOM 650 C C . CYS A 1 91 ? 7.989 24.388 16.127 1.00 31.58 91 CYS A C 1
ATOM 652 O O . CYS A 1 91 ? 8.128 23.972 14.978 1.00 31.58 91 CYS A O 1
ATOM 654 N N . ARG A 1 92 ? 8.820 25.268 16.683 1.00 33.81 92 ARG A N 1
ATOM 655 C CA . ARG A 1 92 ? 10.207 25.468 16.264 1.00 33.81 92 ARG A CA 1
ATOM 656 C C . ARG A 1 92 ? 11.059 25.462 17.537 1.00 33.81 92 ARG A C 1
ATOM 658 O O . ARG A 1 92 ? 11.318 26.515 18.108 1.00 33.81 92 ARG A O 1
ATOM 665 N N . THR A 1 93 ? 11.411 24.264 17.984 1.00 42.16 93 THR A N 1
ATOM 666 C CA . THR A 1 93 ? 12.519 23.966 18.903 1.00 42.16 93 THR A CA 1
ATOM 667 C C . THR A 1 93 ? 13.289 22.816 18.297 1.00 42.16 93 THR A C 1
ATOM 669 O O . THR A 1 93 ? 12.603 21.829 17.945 1.00 42.16 93 THR A O 1
#

Secondary structure (DSSP, 8-state):
-HHHHHHHHHHHSTT--HHHHHHHHHHHHHHHHHHHHHHTT-HHHHHHHHHHHHHHHHHHHHH---HHHHHHHHHHHHHHHHHTT---S----

Mean predicted aligned error: 10.08 Å

Nearest PDB structures (foldseek):
  5br4-assembly1_B  TM=9.762E-01  e=4.010E-07  Escherichia coli
  7qlq-assembly1_BBB  TM=9.816E-01  e=4.795E-07  Escherichia coli str. K-12 substr. MG1655
  7qnj-assembly1_BBB  TM=9.675E-01  e=4.518E-07  Escherichia coli str. K-12 substr. MG1655
  7qnf-assembly1_AAA  TM=9.808E-01  e=8.199E-07  Escherichia coli str. K-12 substr. MG1655
  7qni-assembly1_AAA  TM=9.648E-01  e=7.725E-07  Escherichia coli str. K-12 substr. MG1655

pLDDT: mean 74.25, std 17.54, range [31.58, 92.25]

InterPro domains:
  IPR039697 Iron-type alcohol dehydrogenase-like [PTHR11496] (1-78)
  IPR056798 Fe-containing alcohol dehydrogenase-like, C-terminal [PF25137] (1-78)

Organism: Klebsiella pneumoniae (NCBI:txid573)

Sequence (93 aa):
MDALTHAIEGYLTRGAWALTDALHLKAIEIIAGALRGSVAGDAGAGEAMALGQYVAGMGFSNVGLGLVHGMAHPLGAFTTRRTAWRMPSCCRT

Solvent-accessible surface area (backbone atoms only — not comparable to full-atom values): 5037 Å² total; per-residue (Å²): 110,71,50,55,54,48,13,54,29,25,49,70,32,94,64,48,47,76,68,34,40,54,31,11,55,50,15,43,55,38,31,68,68,13,49,66,39,35,74,71,65,38,66,71,23,39,52,41,33,52,52,18,39,51,39,15,48,61,20,25,75,74,47,41,78,37,71,66,59,69,51,46,56,60,52,50,55,55,55,49,67,73,55,65,89,73,70,81,91,82,84,87,128

Foldseek 3Di:
DVLLLLLVQLCPFPQDDDQLVVLSVVLNVLCVVLVVVVVVVNPVSVVSNVVSSVSSVVNCVRRPGHPVVVVVVVVVVVVCVVVVVDDDPDDDD

Radius of gyration: 16.25 Å; Cα contacts (8 Å, |Δi|>4): 102; chains: 1; bounding box: 28×44×34 Å